Protein AF-A0A1I9HZT2-F1 (afdb_monomer_lite)

Radius of gyration: 18.61 Å; chains: 1; bounding box: 65×28×30 Å

Organism: Monochamus alternatus (NCBI:txid192382)

InterPro domains:
  IPR006170 Pheromone/general odorant binding protein [PF01395] (26-97)
  IPR036728 Pheromone/general odorant binding protein superfamily [G3DSA:1.10.238.20] (24-98)
  IPR036728 Pheromone/general odorant binding protein superfamily [SSF47565] (27-95)

pLDDT: mean 85.47, std 12.97, range [51.56, 98.19]

Structure (mmCIF, N/CA/C/O backbone):
data_AF-A0A1I9HZT2-F1
#
_entry.id   AF-A0A1I9HZT2-F1
#
loop_
_atom_site.group_PDB
_atom_site.id
_atom_site.type_symbol
_atom_site.label_atom_id
_atom_site.label_alt_id
_atom_site.label_comp_id
_atom_site.label_asym_id
_atom_site.label_entity_id
_atom_site.label_seq_id
_atom_site.pdbx_PDB_ins_code
_atom_site.Cartn_x
_atom_site.Cartn_y
_atom_site.Cartn_z
_atom_site.occupancy
_atom_site.B_iso_or_equiv
_atom_site.auth_seq_id
_atom_site.auth_comp_id
_atom_site.auth_asym_id
_atom_site.auth_atom_id
_atom_site.pdbx_PDB_model_num
ATOM 1 N N . MET A 1 1 ? 43.898 -7.454 -6.561 1.00 56.50 1 MET A N 1
ATOM 2 C CA . MET A 1 1 ? 42.437 -7.360 -6.774 1.00 56.50 1 MET A CA 1
ATOM 3 C C . MET A 1 1 ? 42.151 -5.925 -7.193 1.00 56.50 1 MET A C 1
ATOM 5 O O . MET A 1 1 ? 42.298 -5.027 -6.374 1.00 56.50 1 MET A O 1
ATOM 9 N N . ASN A 1 2 ? 41.976 -5.685 -8.497 1.00 57.84 2 ASN A N 1
ATOM 10 C CA . ASN A 1 2 ? 42.101 -4.347 -9.086 1.00 57.84 2 ASN A CA 1
ATOM 11 C C . ASN A 1 2 ? 41.000 -3.398 -8.599 1.00 57.84 2 ASN A C 1
ATOM 13 O O . ASN A 1 2 ? 39.818 -3.691 -8.756 1.00 57.84 2 ASN A O 1
ATOM 17 N N . HIS A 1 3 ? 41.410 -2.229 -8.101 1.00 69.25 3 HIS A N 1
ATOM 18 C CA . HIS A 1 3 ? 40.562 -1.106 -7.680 1.00 69.25 3 HIS A CA 1
ATOM 19 C C . HIS A 1 3 ? 39.472 -0.749 -8.710 1.00 69.25 3 HIS A C 1
ATOM 21 O O . HIS A 1 3 ? 38.351 -0.390 -8.359 1.00 69.25 3 HIS A O 1
ATOM 27 N N . PHE A 1 4 ? 39.786 -0.921 -9.996 1.00 71.81 4 PHE A N 1
ATOM 28 C CA . PHE A 1 4 ? 38.863 -0.713 -11.109 1.00 71.81 4 PHE A CA 1
ATOM 29 C C . PHE A 1 4 ? 37.666 -1.682 -11.094 1.00 71.81 4 PHE A C 1
ATOM 31 O O . PHE A 1 4 ? 36.547 -1.281 -11.388 1.00 71.81 4 PHE A O 1
ATOM 38 N N . GLY A 1 5 ? 37.875 -2.936 -10.678 1.00 76.56 5 GLY A N 1
ATOM 39 C CA . GLY A 1 5 ? 36.807 -3.932 -10.560 1.00 76.56 5 GLY A CA 1
ATOM 40 C C . GLY A 1 5 ? 35.802 -3.591 -9.458 1.00 76.56 5 GLY A C 1
ATOM 41 O O . GLY A 1 5 ? 34.600 -3.711 -9.675 1.00 76.56 5 GLY A O 1
ATOM 42 N N . CYS A 1 6 ? 36.269 -3.083 -8.312 1.00 75.88 6 CYS A N 1
ATOM 43 C CA . CYS A 1 6 ? 35.379 -2.636 -7.234 1.00 75.88 6 CYS A CA 1
ATOM 44 C C . CYS A 1 6 ? 34.525 -1.428 -7.638 1.00 75.88 6 CYS A C 1
ATOM 46 O O . CYS A 1 6 ? 33.347 -1.381 -7.294 1.00 75.88 6 CYS A O 1
ATOM 48 N N . LEU A 1 7 ? 35.091 -0.474 -8.386 1.00 79.00 7 LEU A N 1
ATOM 49 C CA . LEU A 1 7 ? 34.351 0.705 -8.851 1.00 79.00 7 LEU A CA 1
ATOM 50 C C . LEU A 1 7 ? 33.223 0.334 -9.819 1.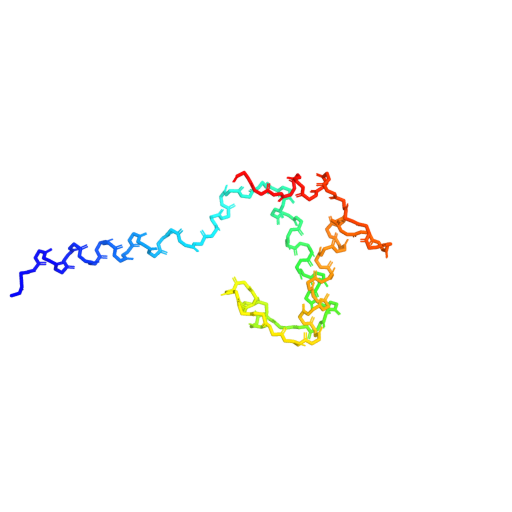00 79.00 7 LEU A C 1
ATOM 52 O O . LEU A 1 7 ? 32.118 0.855 -9.698 1.00 79.00 7 LEU A O 1
ATOM 56 N N . VAL A 1 8 ? 33.478 -0.602 -10.737 1.00 83.06 8 VAL A N 1
ATOM 57 C CA . VAL A 1 8 ? 32.460 -1.081 -11.684 1.00 83.06 8 VAL A CA 1
ATOM 58 C C . VAL A 1 8 ? 31.341 -1.828 -10.956 1.00 83.06 8 VAL A C 1
ATOM 60 O O . VAL A 1 8 ? 30.169 -1.583 -11.227 1.00 83.06 8 VAL A O 1
ATOM 63 N N . VAL A 1 9 ? 31.676 -2.685 -9.984 1.00 82.88 9 VAL A N 1
ATOM 64 C CA . VAL A 1 9 ? 30.673 -3.412 -9.185 1.00 82.88 9 VAL A CA 1
ATOM 65 C C . VAL A 1 9 ? 29.824 -2.452 -8.350 1.00 82.88 9 VAL A C 1
ATOM 67 O O . VAL A 1 9 ? 28.604 -2.585 -8.330 1.00 82.88 9 VAL A O 1
ATOM 70 N N . TYR A 1 10 ? 30.438 -1.449 -7.715 1.00 83.38 10 TYR A N 1
ATOM 71 C CA . TYR A 1 10 ? 29.709 -0.433 -6.952 1.00 83.38 10 TYR A CA 1
ATOM 72 C C . TYR A 1 10 ? 28.735 0.357 -7.834 1.00 83.38 10 TYR A C 1
ATOM 74 O O . TYR A 1 10 ? 27.580 0.555 -7.459 1.00 83.38 10 TYR A O 1
ATOM 82 N N . PHE A 1 11 ? 29.171 0.749 -9.034 1.00 79.69 11 PHE A N 1
ATOM 83 C CA . PHE A 1 11 ? 28.331 1.481 -9.977 1.00 79.69 11 PHE A CA 1
ATOM 84 C C . PHE A 1 11 ? 27.153 0.631 -10.478 1.00 79.69 11 PHE A C 1
ATOM 86 O O . PHE A 1 11 ? 26.024 1.109 -10.520 1.00 79.69 11 PHE A O 1
ATOM 93 N N . LEU A 1 12 ? 27.377 -0.651 -10.782 1.00 73.19 12 LEU A N 1
ATOM 94 C CA . LEU A 1 12 ? 26.314 -1.568 -11.209 1.00 73.19 12 LEU A CA 1
ATOM 95 C C . LEU A 1 12 ? 25.289 -1.842 -10.097 1.00 73.19 12 LEU A C 1
ATOM 97 O O . LEU A 1 12 ? 24.090 -1.855 -10.367 1.00 73.19 12 LEU A O 1
ATOM 101 N N . VAL A 1 13 ? 25.735 -2.001 -8.846 1.00 71.56 13 VAL A N 1
ATOM 102 C CA . VAL A 1 13 ? 24.839 -2.182 -7.689 1.00 71.56 13 VAL A CA 1
ATOM 103 C C . VAL A 1 13 ? 24.025 -0.913 -7.417 1.00 71.56 13 VAL A C 1
ATOM 105 O O . VAL A 1 13 ? 22.824 -1.000 -7.159 1.00 71.56 13 VAL A O 1
ATOM 108 N N . ALA A 1 14 ? 24.635 0.270 -7.537 1.00 72.38 14 ALA A N 1
ATOM 109 C CA . ALA A 1 14 ? 23.932 1.543 -7.388 1.00 72.38 14 ALA A CA 1
ATOM 110 C C . ALA A 1 14 ? 22.843 1.728 -8.460 1.00 72.38 14 ALA A C 1
ATOM 112 O O . ALA A 1 14 ? 21.723 2.105 -8.128 1.00 72.38 14 ALA A O 1
ATOM 113 N N . VAL A 1 15 ? 23.129 1.395 -9.724 1.00 69.44 15 VAL A N 1
ATOM 114 C CA . VAL A 1 15 ? 22.152 1.492 -10.824 1.00 69.44 15 VAL A CA 1
ATOM 115 C C . VAL A 1 15 ? 21.017 0.472 -10.665 1.00 69.44 15 VAL A C 1
ATOM 117 O O . VAL A 1 15 ? 19.855 0.828 -10.845 1.00 69.44 15 VAL A O 1
ATOM 120 N N . ALA A 1 16 ? 21.317 -0.765 -10.256 1.00 62.75 16 ALA A N 1
ATOM 121 C CA . ALA A 1 16 ? 20.301 -1.795 -10.012 1.00 62.75 16 ALA A CA 1
ATOM 122 C C . ALA A 1 16 ? 19.354 -1.440 -8.849 1.00 62.75 16 ALA A C 1
ATOM 124 O O . ALA A 1 16 ? 18.170 -1.766 -8.893 1.00 62.75 16 ALA A O 1
ATOM 125 N N . SER A 1 17 ? 19.854 -0.720 -7.839 1.00 60.38 17 SER A N 1
ATOM 126 C CA . SER A 1 17 ? 19.054 -0.252 -6.695 1.00 60.38 17 SER A CA 1
ATOM 127 C C . SER A 1 17 ? 18.008 0.801 -7.085 1.00 60.38 17 SER A C 1
ATOM 129 O O . SER A 1 17 ? 17.011 0.964 -6.388 1.00 60.38 17 SER A O 1
ATOM 131 N N . ILE A 1 18 ? 18.223 1.518 -8.194 1.00 58.75 18 ILE A N 1
ATOM 132 C CA . ILE A 1 18 ? 17.344 2.604 -8.655 1.00 58.75 18 ILE A CA 1
ATOM 133 C C . ILE A 1 18 ? 16.145 2.061 -9.457 1.00 58.75 18 ILE A C 1
ATOM 135 O O . ILE A 1 18 ? 15.107 2.710 -9.518 1.00 58.75 18 ILE A O 1
ATOM 139 N N . GLN A 1 19 ? 16.240 0.862 -10.043 1.00 56.53 19 GLN A N 1
ATOM 140 C CA . GLN A 1 19 ? 15.290 0.399 -11.069 1.00 56.53 19 GLN A CA 1
ATOM 141 C C . GLN A 1 19 ? 14.122 -0.470 -10.567 1.00 56.53 19 GLN A C 1
ATOM 143 O O . GLN A 1 19 ? 13.287 -0.869 -11.376 1.00 56.53 19 GLN A O 1
ATOM 148 N N . ALA A 1 20 ? 14.032 -0.780 -9.270 1.00 51.56 20 ALA A N 1
ATOM 149 C CA . ALA A 1 20 ? 13.065 -1.764 -8.755 1.00 51.56 20 ALA A CA 1
ATOM 150 C C . ALA A 1 20 ? 11.897 -1.181 -7.936 1.00 51.56 20 ALA A C 1
ATOM 152 O O . ALA A 1 20 ? 11.115 -1.932 -7.360 1.00 51.56 20 ALA A O 1
ATOM 153 N N . ILE A 1 21 ? 11.745 0.141 -7.886 1.00 57.94 21 ILE A N 1
ATOM 154 C CA . ILE A 1 21 ? 10.576 0.788 -7.283 1.00 57.94 21 ILE A CA 1
ATOM 155 C C . ILE A 1 21 ? 9.724 1.252 -8.456 1.00 57.94 21 ILE A C 1
ATOM 157 O O . ILE A 1 21 ? 10.233 2.001 -9.285 1.00 57.94 21 ILE A O 1
ATOM 161 N N . LEU A 1 22 ? 8.470 0.788 -8.561 1.00 58.22 22 LEU A N 1
ATOM 162 C CA . LEU A 1 22 ? 7.486 1.348 -9.496 1.00 58.22 22 LEU A CA 1
ATOM 163 C C . LEU A 1 22 ? 7.598 2.870 -9.417 1.00 58.22 22 LEU A C 1
ATOM 165 O O . LEU A 1 22 ? 7.219 3.451 -8.397 1.00 58.22 22 LEU A O 1
ATOM 169 N N . GLU A 1 23 ? 8.202 3.507 -10.425 1.00 63.00 23 GLU A N 1
ATOM 170 C CA . GLU A 1 23 ? 8.418 4.940 -10.330 1.00 63.00 23 GLU A CA 1
ATOM 171 C C . GLU A 1 23 ? 7.039 5.588 -10.244 1.00 63.00 23 GLU A C 1
ATOM 173 O O . GLU A 1 23 ? 6.243 5.497 -11.179 1.00 63.00 23 GLU A O 1
ATOM 178 N N . GLN A 1 24 ? 6.748 6.270 -9.133 1.00 60.31 24 GLN A N 1
ATOM 179 C CA . GLN A 1 24 ? 5.503 7.031 -8.994 1.00 60.31 24 GLN A CA 1
ATOM 180 C C . GLN A 1 24 ? 5.343 8.072 -10.119 1.00 60.31 24 GLN A C 1
ATOM 182 O O . GLN A 1 24 ? 4.232 8.529 -10.369 1.00 60.31 24 GLN A O 1
ATOM 187 N N . SER A 1 25 ? 6.429 8.397 -10.836 1.00 64.81 25 SER A N 1
ATOM 188 C CA . SER A 1 25 ? 6.446 9.194 -12.069 1.00 64.81 25 SER A CA 1
ATOM 189 C C . SER A 1 25 ? 5.542 8.629 -13.179 1.00 64.81 25 SER A C 1
ATOM 191 O O . SER A 1 25 ? 5.067 9.388 -14.021 1.00 64.81 25 SER A O 1
ATOM 193 N N . ARG A 1 26 ? 5.272 7.314 -13.178 1.00 72.00 26 ARG A N 1
ATOM 194 C CA . ARG A 1 26 ? 4.392 6.625 -14.137 1.00 72.00 26 ARG A CA 1
ATOM 195 C C . ARG A 1 26 ? 2.912 6.762 -13.775 1.00 72.00 26 ARG A C 1
ATOM 197 O O . ARG A 1 26 ? 2.056 6.456 -14.596 1.00 72.00 26 ARG A O 1
ATOM 204 N N . PHE A 1 27 ? 2.578 7.186 -12.558 1.00 83.12 27 PHE A N 1
ATOM 205 C CA . PHE A 1 27 ? 1.191 7.267 -12.107 1.00 83.12 27 PHE A CA 1
ATOM 206 C C . PHE A 1 27 ? 0.561 8.592 -12.530 1.00 83.12 27 PHE A C 1
ATOM 208 O O . PHE A 1 27 ? 1.121 9.666 -12.313 1.00 83.12 27 PHE A O 1
ATOM 215 N N . ASN A 1 28 ? -0.634 8.529 -13.122 1.00 83.19 28 ASN A N 1
ATOM 216 C CA . ASN A 1 28 ? -1.366 9.746 -13.452 1.00 83.19 28 ASN A CA 1
ATOM 217 C C . ASN A 1 28 ? -1.844 10.463 -12.161 1.00 83.19 28 ASN A C 1
ATOM 219 O O . ASN A 1 28 ? -2.015 9.822 -11.117 1.00 83.19 28 ASN A O 1
ATOM 223 N N . PRO A 1 29 ? -2.110 11.784 -12.204 1.00 87.25 29 PRO A N 1
ATOM 224 C CA . PRO A 1 29 ? -2.522 12.540 -11.018 1.00 87.25 29 PRO A CA 1
ATOM 225 C C . PRO A 1 29 ? -3.804 12.018 -10.353 1.00 87.25 29 PRO A C 1
ATOM 227 O O . PRO A 1 29 ? -3.922 12.051 -9.131 1.00 87.25 29 PRO A O 1
ATOM 230 N N . LYS A 1 30 ? -4.751 11.494 -11.144 1.00 85.69 30 LYS A N 1
ATOM 231 C CA . LYS A 1 30 ? -6.016 10.936 -10.642 1.00 85.69 30 LYS A CA 1
ATOM 232 C C . LYS A 1 30 ? -5.766 9.706 -9.764 1.00 85.69 30 LYS A C 1
ATOM 234 O O . LYS A 1 30 ? -6.364 9.601 -8.697 1.00 85.69 30 LYS A O 1
ATOM 239 N N . LEU A 1 31 ? -4.871 8.809 -10.179 1.00 88.94 31 LEU A N 1
ATOM 240 C CA . LEU A 1 31 ? -4.479 7.632 -9.404 1.00 88.94 31 LEU A CA 1
ATOM 241 C C . LEU A 1 31 ? -3.771 8.037 -8.107 1.00 88.94 31 LEU A C 1
ATOM 243 O O . LEU A 1 31 ? -4.078 7.489 -7.052 1.00 88.94 31 LEU A O 1
ATOM 247 N N . LEU A 1 32 ? -2.862 9.015 -8.166 1.00 89.12 32 LEU A N 1
ATOM 248 C CA . LEU A 1 32 ? -2.125 9.487 -6.990 1.00 89.12 32 LEU A CA 1
ATOM 249 C C . LEU A 1 32 ? -3.060 10.085 -5.931 1.00 89.12 32 LEU A C 1
ATOM 251 O O . LEU A 1 32 ? -2.973 9.717 -4.759 1.00 89.12 32 LEU A O 1
ATOM 255 N N . GLU A 1 33 ? -3.987 10.954 -6.329 1.00 90.38 33 GLU A N 1
ATOM 256 C CA . GLU A 1 33 ? -4.954 11.567 -5.411 1.00 90.38 33 GLU A CA 1
ATOM 257 C C . GLU A 1 33 ? -5.946 10.544 -4.839 1.00 90.38 33 GLU A C 1
ATOM 259 O O . GLU A 1 33 ? -6.220 10.536 -3.632 1.00 90.38 33 GLU A O 1
ATOM 264 N N . LEU A 1 34 ? -6.419 9.614 -5.676 1.00 92.38 34 LEU A N 1
ATOM 265 C CA . LEU A 1 34 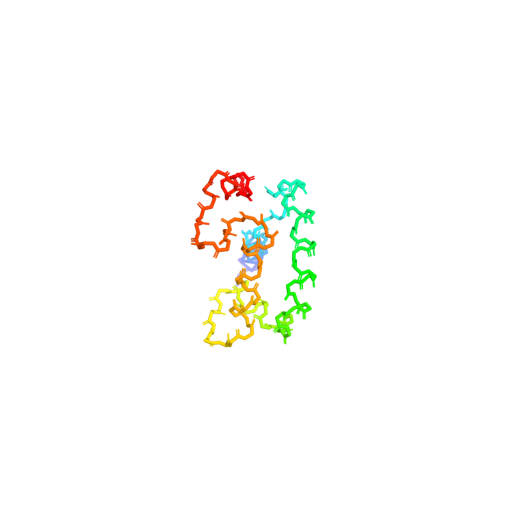? -7.268 8.513 -5.229 1.00 92.38 34 LEU A CA 1
ATOM 266 C C . LEU A 1 34 ? -6.532 7.617 -4.224 1.00 92.38 34 LEU A C 1
ATOM 268 O O . LEU A 1 34 ? -7.101 7.260 -3.195 1.00 92.38 34 LEU A O 1
ATOM 272 N N . SER A 1 35 ? -5.258 7.298 -4.479 1.00 92.31 35 SER A N 1
ATOM 273 C CA . SER A 1 35 ? -4.474 6.386 -3.640 1.00 92.31 35 SER A CA 1
ATOM 274 C C . SER A 1 35 ? -4.328 6.891 -2.204 1.00 92.31 35 SER A C 1
ATOM 276 O O . SER A 1 35 ? -4.512 6.115 -1.270 1.00 92.31 35 SER A O 1
ATOM 278 N N . LYS A 1 36 ? -4.096 8.198 -2.004 1.00 93.31 36 LYS A N 1
ATOM 279 C CA . LYS A 1 36 ? -3.984 8.816 -0.670 1.00 93.31 36 LYS A CA 1
ATOM 280 C C . LYS A 1 36 ? -5.306 8.741 0.096 1.00 93.31 36 LYS A C 1
ATOM 282 O O . LYS A 1 36 ? -5.342 8.334 1.260 1.00 93.31 36 LYS A O 1
ATOM 287 N N . THR A 1 37 ? -6.399 9.115 -0.570 1.00 94.94 37 THR A N 1
ATOM 288 C CA . THR A 1 37 ? -7.743 9.128 0.029 1.00 94.94 37 THR A CA 1
ATOM 289 C C . THR A 1 37 ? -8.180 7.718 0.419 1.00 94.94 37 THR A C 1
ATOM 291 O O . THR A 1 37 ? -8.588 7.477 1.557 1.00 94.94 37 THR A O 1
ATOM 294 N N . VAL A 1 38 ? -8.025 6.763 -0.498 1.00 96.69 38 VAL A N 1
ATOM 295 C CA . VAL A 1 38 ? -8.403 5.365 -0.276 1.00 96.69 38 VAL A CA 1
ATOM 296 C C . VAL A 1 38 ? -7.509 4.711 0.777 1.00 96.69 38 VAL A C 1
ATOM 298 O O . VAL A 1 38 ? -8.024 4.045 1.670 1.00 96.69 38 VAL A O 1
ATOM 301 N N . HIS A 1 39 ? -6.192 4.945 0.749 1.00 97.31 39 HIS A N 1
ATOM 302 C CA . HIS A 1 39 ? -5.275 4.412 1.758 1.00 97.31 39 HIS A CA 1
ATOM 303 C C . HIS A 1 39 ? -5.663 4.871 3.171 1.00 97.31 39 HIS A C 1
ATOM 305 O O . HIS A 1 39 ? -5.853 4.025 4.043 1.00 97.31 39 HIS A O 1
ATOM 311 N N . SER A 1 40 ? -5.844 6.180 3.394 1.00 97.19 40 SER A N 1
ATOM 312 C CA . SER A 1 40 ? -6.202 6.714 4.719 1.00 97.19 40 SER A CA 1
ATOM 313 C C . SER A 1 40 ? -7.538 6.160 5.237 1.00 97.19 40 SER A C 1
ATOM 315 O O . SER A 1 40 ? -7.634 5.718 6.385 1.00 97.19 40 SER A O 1
ATOM 317 N N . THR A 1 41 ? -8.547 6.088 4.364 1.00 97.81 41 THR A N 1
ATOM 31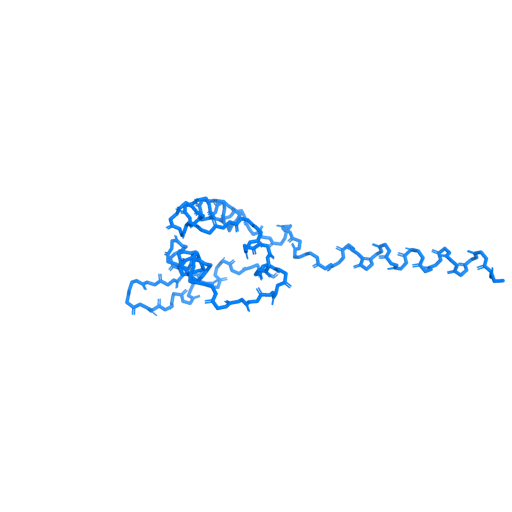8 C CA . THR A 1 41 ? -9.864 5.514 4.673 1.00 97.81 41 THR A CA 1
ATOM 319 C C . THR A 1 41 ? -9.755 4.035 5.040 1.00 97.81 41 THR A C 1
ATOM 321 O O . THR A 1 41 ? -10.293 3.593 6.058 1.00 97.81 41 THR A O 1
ATOM 324 N N . CYS A 1 42 ? -9.035 3.252 4.239 1.00 98.19 42 CYS A N 1
ATOM 325 C CA . CYS A 1 42 ? -8.956 1.808 4.413 1.00 98.19 42 CYS A CA 1
ATOM 326 C C . CYS A 1 42 ? -8.034 1.386 5.554 1.00 98.19 42 CYS A C 1
ATOM 328 O O . CYS A 1 42 ? -8.317 0.380 6.208 1.00 98.19 42 CYS A O 1
ATOM 330 N N . LEU A 1 43 ? -6.981 2.152 5.852 1.00 98.19 43 LEU A N 1
ATOM 331 C CA . LEU A 1 43 ? -6.150 1.940 7.037 1.00 98.19 43 LEU A CA 1
ATOM 332 C C . LEU A 1 43 ? -7.006 2.072 8.303 1.00 98.19 43 LEU A C 1
ATOM 334 O O . LEU A 1 43 ? -7.031 1.163 9.132 1.00 98.19 43 LEU A O 1
ATOM 338 N N . SER A 1 44 ? -7.799 3.146 8.391 1.00 97.75 44 SER A N 1
ATOM 339 C CA . SER A 1 44 ? -8.715 3.371 9.513 1.00 97.75 44 SER A CA 1
ATOM 340 C C . SER A 1 44 ? -9.785 2.278 9.627 1.00 97.75 44 SER A C 1
ATOM 342 O O . SER A 1 44 ? -9.986 1.729 10.710 1.00 97.75 44 SER A O 1
ATOM 344 N N . ARG A 1 45 ? -10.444 1.909 8.518 1.00 97.38 45 ARG A N 1
ATOM 345 C CA . ARG A 1 45 ? -11.542 0.923 8.528 1.00 97.38 45 ARG A CA 1
ATOM 346 C C . ARG A 1 45 ? -11.094 -0.510 8.807 1.00 97.38 45 ARG A C 1
ATOM 348 O O . ARG A 1 45 ? -11.826 -1.262 9.441 1.00 97.38 45 ARG A O 1
ATOM 355 N N . SER A 1 46 ? -9.933 -0.913 8.299 1.00 97.81 46 SER A N 1
ATOM 356 C CA . SER A 1 46 ? -9.444 -2.290 8.450 1.00 97.81 46 SER A CA 1
ATOM 357 C C . SER A 1 46 ? -8.823 -2.562 9.820 1.00 97.81 46 SER A C 1
ATOM 359 O O . SER A 1 46 ? -8.800 -3.710 10.267 1.00 97.81 46 SER A O 1
ATOM 361 N N . GLY A 1 47 ? -8.289 -1.527 10.480 1.00 96.94 47 GLY A N 1
ATOM 362 C CA . GLY A 1 47 ? -7.527 -1.674 11.719 1.00 96.94 47 GLY A CA 1
ATOM 363 C C . GLY A 1 47 ? -6.227 -2.471 11.550 1.00 96.94 47 GLY A C 1
ATOM 364 O O . GLY A 1 47 ? -5.740 -3.038 12.537 1.00 96.94 47 GLY A O 1
ATOM 365 N N . THR A 1 48 ? -5.719 -2.570 10.314 1.00 97.81 48 THR A N 1
ATOM 366 C CA . THR A 1 48 ? -4.371 -3.071 10.008 1.00 97.81 48 THR A CA 1
ATOM 367 C C . THR A 1 48 ? -3.314 -2.012 10.344 1.00 97.81 48 THR A C 1
ATOM 369 O O . THR A 1 48 ? -3.638 -0.916 10.802 1.00 97.81 48 THR A O 1
ATOM 372 N N . ASP A 1 49 ? -2.045 -2.341 10.135 1.00 97.50 49 ASP A N 1
ATOM 373 C CA . ASP A 1 49 ? -0.906 -1.463 10.388 1.00 97.50 49 ASP A CA 1
ATOM 374 C C . ASP A 1 49 ? -0.005 -1.331 9.148 1.00 97.50 49 ASP A C 1
ATOM 376 O O . ASP A 1 49 ? 0.004 -2.185 8.259 1.00 97.50 49 ASP A O 1
ATOM 380 N N . GLU A 1 50 ? 0.795 -0.264 9.105 1.00 97.50 50 GLU A N 1
ATOM 381 C CA . GLU A 1 50 ? 1.690 0.035 7.977 1.00 97.50 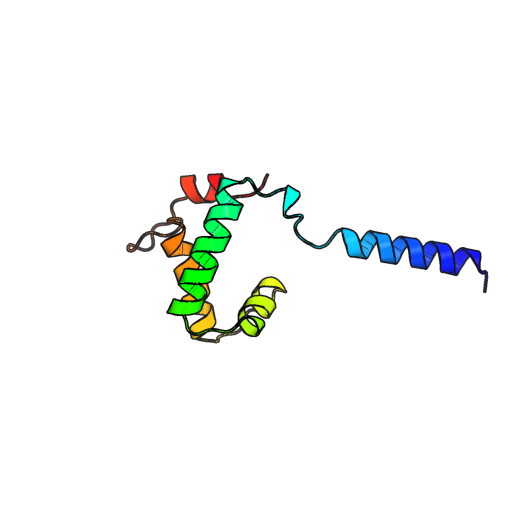50 GLU A CA 1
ATOM 382 C C . GLU A 1 50 ? 2.737 -1.051 7.719 1.00 97.50 50 GLU A C 1
ATOM 384 O O . GLU A 1 50 ? 3.168 -1.252 6.585 1.00 97.50 50 GLU A O 1
ATOM 389 N N . LYS A 1 51 ? 3.155 -1.792 8.752 1.00 96.81 51 LYS A N 1
ATOM 390 C CA . LYS A 1 51 ? 4.118 -2.885 8.586 1.00 96.81 51 LYS A CA 1
ATOM 391 C C . LYS A 1 51 ? 3.466 -4.060 7.855 1.00 96.81 51 LYS A C 1
ATOM 393 O O . LYS A 1 51 ? 4.115 -4.673 7.009 1.00 96.81 51 LYS A O 1
ATOM 398 N N . SER A 1 52 ? 2.201 -4.354 8.139 1.00 96.81 52 SER A N 1
ATOM 399 C CA . SER A 1 52 ? 1.406 -5.355 7.421 1.00 96.81 52 SER A CA 1
ATOM 400 C C . SER A 1 52 ? 1.139 -4.943 5.967 1.00 96.81 52 SER A C 1
ATOM 402 O O . SER A 1 52 ? 1.259 -5.774 5.068 1.00 96.81 52 SER A O 1
ATOM 404 N N . ILE A 1 53 ? 0.870 -3.657 5.710 1.00 96.94 53 ILE A N 1
ATOM 405 C CA . ILE A 1 53 ? 0.731 -3.110 4.347 1.00 96.94 53 ILE A CA 1
ATOM 406 C C . ILE A 1 53 ? 2.050 -3.208 3.581 1.00 96.94 53 ILE A C 1
ATOM 408 O O . ILE A 1 53 ? 2.072 -3.675 2.443 1.00 96.94 53 ILE A O 1
ATOM 412 N N . LYS A 1 54 ? 3.164 -2.830 4.215 1.00 95.69 54 LYS A N 1
ATOM 413 C CA . LYS A 1 54 ? 4.489 -2.900 3.600 1.00 95.69 54 LYS A CA 1
ATOM 414 C C . LYS A 1 54 ? 4.846 -4.318 3.160 1.00 95.69 54 LYS A C 1
ATOM 416 O O . LYS A 1 54 ? 5.321 -4.485 2.048 1.00 95.69 54 LYS A O 1
ATOM 421 N N . LYS A 1 55 ? 4.547 -5.336 3.972 1.00 95.44 55 LYS A N 1
ATOM 422 C CA . LYS A 1 55 ? 4.731 -6.742 3.574 1.00 95.44 55 LYS A CA 1
ATOM 423 C C . LYS A 1 55 ? 4.016 -7.072 2.266 1.00 95.44 55 LYS A C 1
ATOM 425 O O . LYS A 1 55 ? 4.619 -7.666 1.384 1.00 95.44 55 LYS A O 1
ATOM 430 N N . VAL A 1 56 ? 2.766 -6.636 2.114 1.00 95.00 56 VAL A N 1
ATOM 431 C CA . VAL A 1 56 ? 2.004 -6.846 0.874 1.00 95.00 56 VAL A CA 1
ATOM 432 C C . VAL A 1 56 ? 2.633 -6.107 -0.309 1.00 95.00 56 VAL A C 1
ATOM 434 O O . VAL A 1 56 ? 2.725 -6.680 -1.392 1.00 95.00 56 VAL A O 1
ATOM 437 N N . ILE A 1 57 ? 3.099 -4.869 -0.110 1.00 91.69 57 ILE A N 1
ATOM 438 C CA . ILE A 1 57 ? 3.830 -4.101 -1.137 1.00 91.69 57 ILE A CA 1
ATOM 439 C C . ILE A 1 57 ? 5.123 -4.825 -1.546 1.00 91.69 57 ILE A C 1
ATOM 441 O O . ILE A 1 57 ? 5.439 -4.884 -2.732 1.00 91.69 57 ILE A O 1
ATOM 445 N N . ASP A 1 58 ? 5.818 -5.427 -0.582 1.00 93.81 58 ASP A N 1
ATOM 446 C CA . ASP A 1 58 ? 7.041 -6.210 -0.783 1.00 93.81 58 ASP A CA 1
ATOM 447 C C . ASP A 1 58 ? 6.753 -7.628 -1.349 1.00 93.81 58 ASP A C 1
ATOM 449 O O . ASP A 1 58 ? 7.674 -8.413 -1.573 1.00 93.81 58 ASP A O 1
ATOM 453 N N . GLY A 1 59 ? 5.483 -7.966 -1.617 1.00 92.38 59 GLY A N 1
ATOM 454 C CA . GLY A 1 59 ? 5.056 -9.239 -2.212 1.00 92.38 59 GLY A CA 1
ATOM 455 C C . GLY A 1 59 ? 4.814 -10.380 -1.215 1.00 92.38 59 GLY A C 1
ATOM 456 O O . GLY A 1 59 ? 4.538 -11.509 -1.621 1.00 92.38 59 GLY A O 1
ATOM 457 N N . GLU A 1 60 ? 4.879 -10.111 0.088 1.00 95.25 60 GLU A N 1
ATOM 458 C CA . GLU A 1 60 ? 4.571 -11.063 1.156 1.00 95.25 60 GLU A CA 1
ATOM 459 C C . GLU A 1 60 ? 3.075 -11.040 1.509 1.00 95.25 60 GLU A C 1
ATOM 461 O O . GLU A 1 60 ? 2.602 -10.244 2.327 1.00 95.25 60 GLU A O 1
ATOM 466 N N . PHE A 1 61 ? 2.313 -11.970 0.933 1.00 93.50 61 PHE A N 1
ATOM 467 C CA . PHE A 1 61 ? 0.895 -12.146 1.245 1.00 93.50 61 PHE A CA 1
ATOM 468 C C . PHE A 1 61 ? 0.716 -13.149 2.387 1.00 93.50 61 PHE A C 1
ATOM 470 O O . PHE A 1 61 ? 1.102 -14.312 2.282 1.00 93.50 61 PHE A O 1
ATOM 477 N N . THR A 1 62 ? 0.105 -12.703 3.483 1.00 90.06 62 THR A N 1
ATOM 478 C CA . THR A 1 62 ? -0.243 -13.558 4.628 1.00 90.06 62 THR A CA 1
ATOM 479 C C . THR A 1 62 ? -1.754 -13.785 4.693 1.00 90.06 62 THR A C 1
ATOM 481 O O . THR A 1 62 ? -2.528 -13.071 4.056 1.00 90.06 62 THR A O 1
ATOM 484 N N . ASP A 1 63 ? -2.195 -14.760 5.490 1.00 93.56 63 ASP A N 1
ATOM 485 C CA . ASP A 1 63 ? -3.623 -15.063 5.668 1.00 93.56 63 ASP A CA 1
ATOM 486 C C . ASP A 1 63 ? -4.326 -14.147 6.694 1.00 93.56 63 ASP A C 1
ATOM 488 O O . ASP A 1 63 ? -5.433 -14.439 7.145 1.00 93.56 63 ASP A O 1
ATOM 492 N N . GLU A 1 64 ? -3.692 -13.036 7.080 1.00 94.50 64 GLU A N 1
ATOM 493 C CA . GLU A 1 64 ? -4.166 -12.175 8.162 1.00 94.50 64 GLU A CA 1
ATOM 494 C C . GLU A 1 64 ? -5.511 -11.491 7.794 1.00 94.50 64 GLU A C 1
ATOM 496 O O . GLU A 1 64 ? -5.660 -10.929 6.702 1.00 94.50 64 GLU A O 1
ATOM 501 N N . PRO A 1 65 ? -6.540 -11.554 8.662 1.00 96.88 65 PRO A N 1
ATOM 502 C CA . PRO A 1 65 ? -7.865 -11.033 8.330 1.00 96.88 65 PRO A CA 1
ATOM 503 C C . PRO A 1 65 ? -7.921 -9.526 8.044 1.00 96.88 65 PRO A C 1
ATOM 505 O O . PRO A 1 65 ? -8.604 -9.113 7.104 1.00 96.88 65 PRO A O 1
ATOM 508 N N . LYS A 1 66 ? -7.228 -8.688 8.821 1.00 97.69 66 LYS A N 1
ATOM 509 C CA . LYS A 1 66 ? -7.305 -7.226 8.690 1.00 97.69 66 LYS A CA 1
ATOM 510 C C . LYS A 1 66 ? -6.673 -6.733 7.393 1.00 97.69 66 LYS A C 1
ATOM 512 O O . LYS A 1 66 ? -7.243 -5.854 6.749 1.00 97.69 66 LYS A O 1
ATOM 517 N N . ILE A 1 67 ? -5.557 -7.314 6.950 1.00 97.56 67 ILE A N 1
ATOM 518 C CA . ILE A 1 67 ? -4.939 -6.920 5.678 1.00 97.56 67 ILE A CA 1
ATOM 519 C C . ILE A 1 67 ? -5.822 -7.296 4.478 1.00 97.56 67 ILE A C 1
ATOM 521 O O . ILE A 1 67 ? -5.919 -6.540 3.515 1.00 97.56 67 ILE A O 1
ATOM 525 N N . LYS A 1 68 ? -6.577 -8.400 4.546 1.00 95.88 68 LYS A N 1
ATOM 526 C CA . LYS A 1 68 ? -7.579 -8.725 3.515 1.00 95.88 68 LYS A CA 1
ATOM 527 C C . LYS A 1 68 ? -8.732 -7.724 3.495 1.00 95.88 68 LYS A C 1
ATOM 529 O O . LYS A 1 68 ? -9.188 -7.342 2.417 1.00 95.88 68 LYS A O 1
ATOM 534 N N . VAL A 1 69 ? -9.193 -7.283 4.670 1.00 96.81 69 VAL A N 1
ATOM 535 C CA . VAL A 1 69 ? -10.201 -6.214 4.782 1.00 96.81 69 VAL A CA 1
ATOM 536 C C . VAL A 1 69 ? -9.671 -4.918 4.164 1.00 96.81 69 VAL A C 1
ATOM 538 O O . VAL A 1 69 ? -10.395 -4.276 3.407 1.00 96.81 69 VAL A O 1
ATOM 541 N N . TYR A 1 70 ? -8.404 -4.574 4.410 1.00 97.69 70 TYR A N 1
ATOM 542 C CA . TYR A 1 70 ? -7.735 -3.427 3.794 1.00 97.69 70 TYR A CA 1
ATOM 543 C C . TYR A 1 70 ? -7.715 -3.518 2.259 1.00 97.69 70 TYR A C 1
ATOM 545 O O . TYR A 1 70 ? -8.177 -2.599 1.583 1.00 97.69 70 TYR A O 1
ATOM 553 N N . MET A 1 71 ? -7.275 -4.649 1.699 1.00 95.25 71 MET A N 1
ATOM 554 C CA . MET A 1 71 ? -7.208 -4.856 0.245 1.00 95.25 71 MET A CA 1
ATOM 555 C C . MET A 1 71 ? -8.590 -4.799 -0.414 1.00 95.25 71 MET A C 1
ATOM 557 O O . MET A 1 71 ? -8.767 -4.164 -1.453 1.00 95.25 71 MET A O 1
ATOM 561 N N . ARG A 1 72 ? -9.601 -5.415 0.210 1.00 93.62 72 ARG A N 1
ATOM 562 C CA . ARG A 1 72 ? -10.983 -5.331 -0.276 1.00 93.62 72 ARG A CA 1
ATOM 563 C C . ARG A 1 72 ? -11.512 -3.899 -0.221 1.00 93.62 72 ARG A C 1
ATOM 565 O O . ARG A 1 72 ? -12.171 -3.467 -1.164 1.00 93.62 72 ARG A O 1
ATOM 572 N N . CYS A 1 73 ? -11.225 -3.179 0.862 1.00 96.06 73 CYS A N 1
ATOM 573 C CA . CYS A 1 73 ? -11.598 -1.778 1.002 1.00 96.06 73 CYS A CA 1
ATOM 574 C C . CYS A 1 73 ? -10.997 -0.939 -0.129 1.00 96.06 73 CYS A C 1
ATOM 576 O O . CYS A 1 73 ? -11.742 -0.202 -0.761 1.00 96.06 73 CYS A O 1
ATOM 578 N N . ILE A 1 74 ? -9.712 -1.120 -0.469 1.00 95.88 74 ILE A N 1
ATOM 579 C CA . ILE A 1 74 ? -9.087 -0.384 -1.580 1.00 95.88 74 ILE A CA 1
ATOM 580 C C . ILE A 1 74 ? -9.871 -0.568 -2.880 1.00 95.88 74 ILE A C 1
ATOM 582 O O . ILE A 1 74 ? -10.188 0.402 -3.566 1.00 95.88 74 ILE A O 1
ATOM 586 N N . LEU A 1 75 ? -10.194 -1.813 -3.223 1.00 93.50 75 LEU A N 1
ATOM 587 C CA . LEU A 1 75 ? -10.876 -2.131 -4.477 1.00 93.50 75 LEU A CA 1
ATOM 588 C C . LEU A 1 75 ? -12.321 -1.618 -4.506 1.00 93.50 75 LEU A C 1
ATOM 590 O O . LEU A 1 75 ? -12.812 -1.240 -5.565 1.00 93.50 75 LEU A O 1
ATOM 594 N N . THR A 1 76 ? -12.982 -1.573 -3.349 1.00 93.69 76 THR A N 1
ATOM 595 C CA . THR A 1 76 ? -14.366 -1.090 -3.235 1.00 93.69 76 THR A CA 1
ATOM 596 C C . THR A 1 76 ? -14.418 0.441 -3.251 1.00 93.69 76 THR A C 1
ATOM 598 O O . THR A 1 76 ? -15.136 1.026 -4.052 1.00 93.69 76 THR A O 1
ATOM 601 N N . GLU A 1 77 ? -13.594 1.111 -2.440 1.00 94.44 77 GLU A N 1
ATOM 602 C CA . GLU A 1 77 ? -13.547 2.581 -2.346 1.00 94.44 77 GLU A CA 1
ATOM 603 C C . GLU A 1 77 ? -12.968 3.239 -3.607 1.00 94.44 77 GLU A C 1
ATOM 605 O O . GLU A 1 77 ? -13.293 4.382 -3.918 1.00 94.44 77 GLU A O 1
ATOM 610 N N . SER A 1 78 ? -12.136 2.525 -4.373 1.00 93.06 78 SER A N 1
ATOM 611 C CA . SER A 1 78 ? -11.704 2.981 -5.702 1.00 93.06 78 SER A CA 1
ATOM 612 C C . SER A 1 78 ? -12.782 2.832 -6.780 1.00 93.06 78 SER A C 1
ATOM 614 O O . SER A 1 78 ? -12.604 3.354 -7.878 1.00 93.06 78 SER A O 1
ATOM 616 N N . GLY A 1 79 ? -13.879 2.118 -6.498 1.00 91.69 79 GLY A N 1
ATOM 617 C CA . GLY A 1 79 ? -14.943 1.799 -7.453 1.00 91.69 79 GLY A CA 1
ATOM 618 C C . GLY A 1 79 ? -14.591 0.690 -8.451 1.00 91.69 79 GLY A C 1
ATOM 619 O O . GLY A 1 79 ? -15.384 0.400 -9.349 1.00 91.69 79 GLY A O 1
ATOM 620 N N . VAL A 1 80 ? -13.409 0.073 -8.324 1.00 92.94 80 VAL A N 1
ATOM 621 C CA . VAL A 1 80 ? -12.956 -1.027 -9.192 1.00 92.94 80 VAL A CA 1
ATOM 622 C C . VAL A 1 80 ? -13.809 -2.274 -8.976 1.00 92.94 80 VAL A C 1
ATOM 624 O O . VAL A 1 80 ? -14.119 -2.979 -9.933 1.00 92.94 80 VAL A O 1
ATOM 627 N N . ILE A 1 81 ? -14.219 -2.537 -7.737 1.00 91.69 81 ILE A N 1
ATOM 628 C CA . ILE A 1 81 ? -15.177 -3.586 -7.396 1.00 91.69 81 ILE A CA 1
ATOM 629 C C . ILE A 1 81 ? -16.455 -2.934 -6.875 1.00 91.69 81 ILE A C 1
ATOM 631 O O . ILE A 1 81 ? -16.415 -2.055 -6.020 1.00 91.69 81 ILE A O 1
ATOM 635 N N . THR A 1 82 ? -17.591 -3.397 -7.384 1.00 80.00 82 THR A N 1
ATOM 636 C CA . THR A 1 82 ? -18.928 -3.026 -6.899 1.00 80.00 82 THR A CA 1
ATOM 637 C C . THR A 1 82 ? -19.385 -3.953 -5.768 1.00 80.00 82 THR A C 1
ATOM 639 O O . THR A 1 82 ? -18.865 -5.061 -5.611 1.00 80.00 82 THR A O 1
ATOM 642 N N . ASP A 1 83 ? -20.394 -3.544 -4.996 1.00 69.00 83 ASP A N 1
ATOM 643 C CA . ASP A 1 83 ? -20.935 -4.339 -3.880 1.00 69.00 83 ASP A CA 1
ATOM 644 C C . ASP A 1 83 ? -21.475 -5.717 -4.315 1.00 69.00 83 ASP A C 1
ATOM 646 O O . ASP A 1 83 ? -21.421 -6.684 -3.550 1.00 69.00 83 ASP A O 1
ATOM 650 N N . GLU A 1 84 ? -21.886 -5.852 -5.580 1.00 68.56 84 GLU A N 1
ATOM 651 C CA . GLU A 1 84 ? -22.289 -7.120 -6.207 1.00 68.56 84 GLU A CA 1
ATOM 652 C C . GLU A 1 84 ? -21.097 -8.011 -6.623 1.00 68.56 84 GLU A C 1
ATOM 654 O O . GLU A 1 84 ? -21.274 -9.036 -7.278 1.00 68.56 84 GLU A O 1
ATOM 659 N N . LYS A 1 85 ? -19.867 -7.652 -6.222 1.00 66.56 85 LYS A N 1
ATOM 660 C CA . LYS A 1 85 ? -18.590 -8.290 -6.606 1.00 66.56 85 LYS A CA 1
ATOM 661 C C . LYS A 1 85 ? -18.265 -8.203 -8.103 1.00 66.56 85 LYS A C 1
ATOM 663 O O . LYS A 1 85 ? -17.374 -8.912 -8.572 1.00 66.56 85 LYS A O 1
ATOM 668 N N . GLY A 1 86 ? -18.945 -7.337 -8.852 1.00 85.38 86 GLY A N 1
ATOM 669 C CA . GLY A 1 86 ? -18.624 -7.070 -10.251 1.00 85.38 86 GLY A CA 1
ATOM 670 C C . GLY A 1 86 ? -17.353 -6.230 -10.375 1.00 85.38 86 GLY A C 1
ATOM 671 O O . GLY A 1 86 ? -17.219 -5.220 -9.681 1.00 85.38 86 GLY A O 1
ATOM 672 N N . LEU A 1 87 ? -16.437 -6.639 -11.257 1.00 90.44 87 LEU A N 1
ATOM 673 C CA . LEU A 1 87 ? -15.235 -5.883 -11.617 1.00 90.44 87 LEU A CA 1
ATOM 674 C C . LEU A 1 87 ? -15.575 -4.842 -12.691 1.00 90.44 87 LEU A C 1
ATOM 676 O O . LEU A 1 87 ? -15.995 -5.195 -13.793 1.00 90.44 87 LEU A O 1
ATOM 680 N N . ASN A 1 88 ? -15.335 -3.566 -12.400 1.00 92.12 88 ASN A N 1
ATOM 681 C CA . ASN A 1 88 ? -15.404 -2.489 -13.377 1.00 92.12 88 ASN A CA 1
ATOM 682 C C . ASN A 1 88 ? -14.094 -2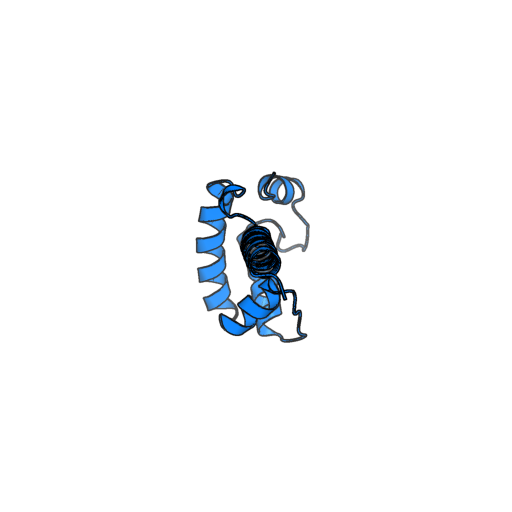.438 -14.179 1.00 92.12 88 ASN A C 1
ATOM 684 O O . ASN A 1 88 ? -13.159 -1.718 -13.826 1.00 92.12 88 ASN A O 1
ATOM 688 N N 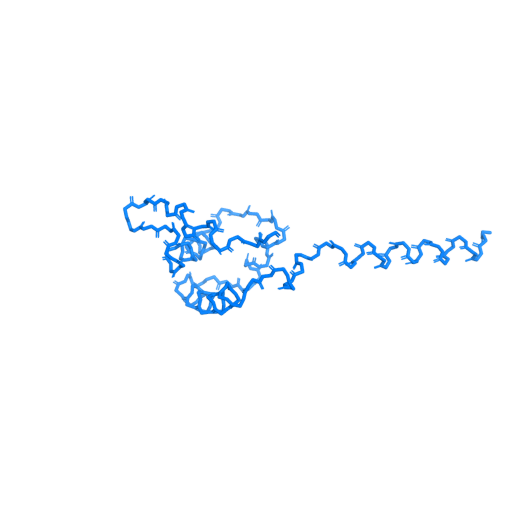. VAL A 1 89 ? -14.022 -3.244 -15.242 1.00 91.19 89 VAL A N 1
ATOM 689 C CA . VAL A 1 89 ? -12.828 -3.369 -16.098 1.00 91.19 89 VAL A CA 1
ATOM 690 C C . VAL A 1 89 ? -12.441 -2.026 -16.715 1.00 91.19 89 VAL A C 1
ATOM 692 O O . VAL A 1 89 ? -11.264 -1.680 -16.720 1.00 91.19 89 VAL A O 1
ATOM 695 N N . GLU A 1 90 ? -13.425 -1.240 -17.154 1.00 91.00 90 GLU A N 1
ATOM 696 C CA . GLU A 1 90 ? -13.212 0.086 -17.742 1.00 91.00 90 GLU A CA 1
ATOM 697 C C . GLU A 1 90 ? -12.450 1.004 -16.773 1.00 91.00 90 GLU A C 1
ATOM 699 O O . GLU A 1 90 ? -11.436 1.611 -17.122 1.00 91.00 90 GLU A O 1
ATOM 704 N N . LEU A 1 91 ? -12.911 1.072 -15.520 1.00 89.81 91 LEU A N 1
ATOM 705 C CA . LEU A 1 91 ? -12.276 1.888 -14.491 1.00 89.81 91 LEU A CA 1
ATOM 706 C C . LEU A 1 91 ? -10.919 1.320 -14.073 1.00 89.81 91 LEU A C 1
ATOM 708 O O . LEU A 1 91 ? -9.974 2.089 -13.901 1.00 89.81 91 LEU A O 1
ATOM 712 N N . ALA A 1 92 ? -10.804 -0.004 -13.943 1.00 90.06 92 ALA A N 1
ATOM 713 C CA . ALA A 1 92 ? -9.539 -0.655 -13.633 1.00 90.06 92 ALA A CA 1
ATOM 714 C C . ALA A 1 92 ? -8.467 -0.273 -14.663 1.00 90.06 92 ALA A C 1
ATOM 716 O O . ALA A 1 92 ? -7.391 0.175 -14.279 1.00 90.06 92 ALA A O 1
ATOM 717 N N . THR A 1 93 ? -8.780 -0.348 -15.960 1.00 90.19 93 THR A N 1
ATOM 718 C CA . THR A 1 93 ? -7.854 0.017 -17.040 1.00 90.19 93 THR A CA 1
ATOM 719 C C . THR A 1 93 ? -7.459 1.495 -17.006 1.00 90.19 93 THR A C 1
ATOM 721 O O . THR A 1 93 ? -6.294 1.807 -17.225 1.00 90.19 93 THR A O 1
ATOM 724 N N . GLN A 1 94 ? -8.374 2.413 -16.674 1.00 89.00 94 GLN A N 1
ATOM 725 C CA . GLN A 1 94 ? -8.052 3.847 -16.545 1.00 89.00 94 GLN A CA 1
ATOM 726 C C . GLN A 1 94 ? -7.128 4.172 -15.363 1.00 89.00 94 GLN A C 1
ATOM 728 O O . GLN A 1 94 ? -6.457 5.209 -15.359 1.00 89.00 94 GLN A O 1
ATOM 733 N N . LEU A 1 95 ? -7.148 3.331 -14.330 1.00 87.69 95 LEU A N 1
ATOM 734 C CA . LEU A 1 95 ? -6.318 3.477 -13.139 1.00 87.69 95 LEU A CA 1
ATOM 735 C C . LEU A 1 95 ? -4.972 2.762 -13.275 1.00 87.69 95 LEU A C 1
ATOM 737 O O . LEU A 1 95 ? -4.100 2.979 -12.437 1.00 87.69 95 LEU A O 1
ATOM 741 N N . LEU A 1 96 ? -4.779 1.937 -14.307 1.00 87.00 96 LEU A N 1
ATOM 742 C CA . LEU A 1 96 ? -3.484 1.331 -14.561 1.00 87.00 96 LEU A CA 1
ATOM 743 C C . LEU A 1 96 ? -2.493 2.391 -15.073 1.00 87.00 96 LEU A C 1
ATOM 745 O O . LEU A 1 96 ? -2.826 3.188 -15.954 1.00 87.00 96 LEU A O 1
ATOM 749 N N . PRO A 1 97 ? -1.267 2.411 -14.532 1.00 81.75 97 PRO A N 1
ATOM 750 C CA . PRO A 1 97 ? -0.164 3.161 -15.119 1.00 81.75 97 PRO A CA 1
ATOM 751 C C . PRO A 1 97 ? 0.123 2.664 -16.550 1.00 81.75 97 PRO A C 1
ATOM 753 O O . PRO A 1 97 ? -0.072 1.474 -16.809 1.00 81.75 97 PRO A O 1
ATOM 756 N N . PRO A 1 98 ? 0.606 3.530 -17.460 1.00 73.25 98 PRO A N 1
ATOM 757 C CA . PRO A 1 98 ? 1.091 3.114 -18.773 1.00 73.25 98 PRO A CA 1
ATOM 758 C C . PRO A 1 98 ? 2.331 2.212 -18.680 1.00 73.25 98 PRO A C 1
ATOM 760 O O . PRO A 1 98 ? 3.100 2.300 -17.684 1.00 73.25 98 PRO A O 1
#

Secondary structure (DSSP, 8-state):
--HHHHHHHHHHHHHHHHSSS--GGGS-HHHHHHHHHHHHHHHHHH---HHHHHHHHTT-----HHHHHHHHHHHHHTTSB-TT--B-HHHHHHHS--

Sequence (98 aa):
MNHFGCLVVYFLVAVASIQAILEQSRFNPKLLELSKTVHSTCLSRSGTDEKSIKKVIDGEFTDEPKIKVYMRCILTESGVITDEKGLNVELATQLLPP

Foldseek 3Di:
DDPVVVVVVVVVVVVVVVPPDPPCVLFDPVLVVLCVVQQVVLCVVLVDDPVQVVCVVVVNDDPDRSVVSSVVSSCDSQVQADPVRDGPVVSVVVRDGD